Protein AF-A0A967Q106-F1 (afdb_monomer_lite)

Sequence (161 aa):
MGWALKNIKDQLQKTADISVEDLKLQLLEIAKEIQEDDGQRCEDIGKHGLAVVPSGATILTHCNTGALATGGIGTAFGVIFNAHRNGNNVAVFATETRPVLQGARLTVWELMTAHIPVHLICDSAAASLVQQKKVDMVILGADRIAADGSVANKIGTYNLA

Structure (mmCIF, N/CA/C/O backbone):
data_AF-A0A967Q106-F1
#
_entry.id   AF-A0A967Q106-F1
#
loop_
_atom_site.group_PDB
_atom_site.id
_atom_site.type_symbol
_atom_site.label_atom_id
_atom_site.label_alt_id
_atom_site.label_comp_id
_atom_site.label_asym_id
_atom_site.label_entity_id
_atom_site.label_seq_id
_atom_site.pdbx_PDB_ins_code
_atom_site.Cartn_x
_atom_site.Cartn_y
_atom_site.Cartn_z
_atom_site.occupancy
_atom_site.B_iso_or_equiv
_atom_site.auth_seq_id
_atom_site.auth_comp_id
_atom_site.auth_asym_id
_atom_site.auth_atom_id
_atom_site.pdbx_PDB_model_num
ATOM 1 N N . MET A 1 1 ? 7.542 -7.620 -10.099 1.00 83.56 1 MET A N 1
ATOM 2 C CA . MET A 1 1 ? 8.820 -7.844 -10.826 1.00 83.56 1 MET A CA 1
ATOM 3 C C . MET A 1 1 ? 8.696 -8.828 -11.993 1.00 83.56 1 MET A C 1
ATOM 5 O O . MET A 1 1 ? 8.861 -8.393 -13.122 1.00 83.56 1 MET A O 1
ATOM 9 N N . GLY A 1 2 ? 8.391 -10.118 -11.774 1.00 90.00 2 GLY A N 1
ATOM 10 C CA . GLY A 1 2 ? 8.384 -11.120 -12.862 1.00 90.00 2 GLY A CA 1
ATOM 11 C C . GLY A 1 2 ? 7.445 -10.795 -14.033 1.00 90.00 2 GLY A C 1
ATOM 12 O O . GLY A 1 2 ? 7.833 -10.943 -15.187 1.00 90.00 2 GLY A O 1
ATOM 13 N N . TRP A 1 3 ? 6.250 -10.273 -13.739 1.00 92.00 3 TRP A N 1
ATOM 14 C CA . TRP A 1 3 ? 5.314 -9.794 -14.761 1.00 92.00 3 TRP A CA 1
ATOM 15 C C . TRP A 1 3 ? 5.897 -8.655 -15.612 1.00 92.00 3 TRP A C 1
ATOM 17 O O . TRP A 1 3 ? 5.876 -8.751 -16.833 1.00 92.00 3 TRP A O 1
ATOM 27 N N . ALA A 1 4 ? 6.473 -7.624 -14.982 1.00 93.31 4 ALA A N 1
ATOM 28 C CA . ALA A 1 4 ? 7.004 -6.454 -15.685 1.00 93.31 4 ALA A CA 1
ATOM 29 C C . ALA A 1 4 ? 8.151 -6.832 -16.634 1.00 93.31 4 ALA A C 1
ATOM 31 O O . ALA A 1 4 ? 8.155 -6.429 -17.792 1.00 93.31 4 ALA A O 1
ATOM 32 N N . LEU A 1 5 ? 9.076 -7.686 -16.177 1.00 94.50 5 LEU A N 1
ATOM 33 C CA . LEU A 1 5 ? 10.175 -8.180 -17.015 1.00 94.50 5 LEU A CA 1
ATOM 34 C C . LEU A 1 5 ? 9.670 -8.995 -18.210 1.00 94.50 5 LEU A C 1
ATOM 36 O O . LEU A 1 5 ? 10.197 -8.858 -19.312 1.00 94.50 5 LEU A O 1
ATOM 40 N N . LYS A 1 6 ? 8.642 -9.828 -18.004 1.00 94.44 6 LYS A N 1
ATOM 41 C CA . LYS A 1 6 ? 8.003 -10.571 -19.094 1.00 94.44 6 LYS A CA 1
ATOM 42 C C . LYS A 1 6 ? 7.323 -9.622 -20.084 1.00 94.44 6 LYS A C 1
ATOM 44 O O . LYS A 1 6 ? 7.525 -9.785 -21.276 1.00 94.44 6 LYS A O 1
ATOM 49 N N . ASN A 1 7 ? 6.581 -8.626 -19.599 1.00 92.62 7 ASN A N 1
ATOM 50 C CA . ASN A 1 7 ? 5.900 -7.637 -20.436 1.00 92.62 7 ASN A CA 1
ATOM 51 C C . ASN A 1 7 ? 6.898 -6.880 -21.327 1.00 92.62 7 ASN A C 1
ATOM 53 O O . ASN A 1 7 ? 6.768 -6.903 -22.546 1.00 92.62 7 ASN A O 1
ATOM 57 N N . ILE A 1 8 ? 7.957 -6.320 -20.732 1.00 93.50 8 ILE A N 1
ATOM 58 C CA . ILE A 1 8 ? 9.029 -5.641 -21.473 1.00 93.50 8 ILE A CA 1
ATOM 59 C C . ILE A 1 8 ? 9.615 -6.565 -22.544 1.00 93.50 8 ILE A C 1
ATOM 61 O O . ILE A 1 8 ? 9.727 -6.179 -23.704 1.00 93.50 8 ILE A O 1
ATOM 65 N N . LYS A 1 9 ? 9.960 -7.806 -22.180 1.00 92.31 9 LYS A N 1
ATOM 66 C CA . LYS A 1 9 ? 10.526 -8.773 -23.126 1.00 92.31 9 LYS A CA 1
ATOM 67 C C . LYS A 1 9 ? 9.565 -9.081 -24.278 1.00 92.31 9 LYS A C 1
ATOM 69 O O . LYS A 1 9 ? 9.991 -9.069 -25.428 1.00 92.31 9 LYS A O 1
ATOM 74 N N . ASP A 1 10 ? 8.295 -9.334 -23.977 1.00 92.38 10 ASP A N 1
ATOM 75 C CA . ASP A 1 10 ? 7.269 -9.659 -24.971 1.00 92.38 10 ASP A CA 1
ATOM 76 C C . ASP A 1 10 ? 7.005 -8.480 -25.924 1.00 92.38 10 ASP A C 1
ATOM 78 O O . ASP A 1 10 ? 6.695 -8.697 -27.095 1.00 92.38 10 ASP A O 1
ATOM 82 N N . GLN A 1 11 ? 7.116 -7.236 -25.446 1.00 90.06 11 GLN A N 1
ATOM 83 C CA . GLN A 1 11 ? 6.989 -6.040 -26.281 1.00 90.06 11 GLN A CA 1
ATOM 84 C C . GLN A 1 11 ? 8.210 -5.841 -27.181 1.00 90.06 11 GLN A C 1
ATOM 86 O O . GLN A 1 11 ? 8.049 -5.677 -28.387 1.00 90.06 11 GLN A O 1
ATOM 91 N N . LEU A 1 12 ? 9.422 -5.951 -26.632 1.00 88.88 12 LEU A N 1
ATOM 92 C CA . LEU A 1 12 ? 10.658 -5.789 -27.405 1.00 88.88 12 LEU A CA 1
ATOM 93 C C . LEU A 1 12 ? 10.859 -6.892 -28.455 1.00 88.88 12 LEU A C 1
ATOM 95 O O . LEU A 1 12 ? 11.450 -6.646 -29.499 1.00 88.88 12 LEU A O 1
ATOM 99 N N . GLN A 1 13 ? 10.350 -8.105 -28.217 1.00 86.62 13 GLN A N 1
ATOM 100 C CA . GLN A 1 13 ? 10.396 -9.198 -29.198 1.00 86.62 13 GLN A CA 1
ATOM 101 C C . GLN A 1 13 ? 9.517 -8.960 -30.434 1.00 86.62 13 GLN A C 1
ATOM 103 O O . GLN A 1 13 ? 9.677 -9.661 -31.431 1.00 86.62 13 GLN A O 1
ATOM 108 N N . LYS A 1 14 ? 8.584 -8.001 -30.380 1.00 84.19 14 LYS A N 1
ATOM 109 C CA . LYS A 1 14 ? 7.742 -7.626 -31.526 1.00 84.19 14 LYS A CA 1
ATOM 110 C C . LYS A 1 14 ? 8.426 -6.620 -32.448 1.00 84.19 14 LYS A C 1
ATOM 112 O O . LYS A 1 14 ? 7.932 -6.397 -33.551 1.00 84.19 14 LYS A O 1
ATOM 117 N N . THR A 1 15 ? 9.534 -6.023 -32.019 1.00 76.12 15 THR A N 1
ATOM 118 C CA . THR A 1 15 ? 10.278 -5.054 -32.817 1.00 76.12 15 THR A CA 1
ATOM 119 C C . THR A 1 15 ? 11.313 -5.769 -33.689 1.00 76.12 15 THR A C 1
ATOM 121 O O . THR A 1 15 ? 12.103 -6.569 -33.193 1.00 76.12 15 THR A O 1
ATOM 124 N N . ALA A 1 16 ? 11.308 -5.505 -34.998 1.00 72.94 16 ALA A N 1
ATOM 125 C CA . ALA A 1 16 ? 12.274 -6.057 -35.955 1.00 72.94 16 ALA A CA 1
ATOM 126 C C . ALA A 1 16 ? 13.351 -5.019 -36.318 1.00 72.94 16 ALA A C 1
ATOM 128 O O . ALA A 1 16 ? 13.027 -3.838 -36.393 1.00 72.94 16 ALA A O 1
ATOM 129 N N . ASP A 1 17 ? 14.593 -5.476 -36.540 1.00 79.69 17 ASP A N 1
ATOM 130 C CA . ASP A 1 17 ? 15.762 -4.735 -37.068 1.00 79.69 17 ASP A CA 1
ATOM 131 C C . ASP A 1 17 ? 15.815 -3.231 -36.729 1.00 79.69 17 ASP A C 1
ATOM 133 O O . ASP A 1 17 ? 15.791 -2.361 -37.600 1.00 79.69 17 ASP A O 1
ATOM 137 N N . ILE A 1 18 ? 15.917 -2.922 -35.434 1.00 86.81 18 ILE A N 1
ATOM 138 C CA . ILE A 1 18 ? 16.190 -1.564 -34.944 1.00 86.81 18 ILE A CA 1
ATOM 139 C C . ILE A 1 18 ? 17.619 -1.443 -34.414 1.00 86.81 18 ILE A C 1
ATOM 141 O O . ILE A 1 18 ? 18.231 -2.428 -33.994 1.00 86.81 18 ILE A O 1
ATOM 145 N N . SER A 1 19 ? 18.148 -0.217 -34.411 1.00 92.88 19 SER A N 1
ATOM 146 C CA . SER A 1 19 ? 19.457 0.070 -33.823 1.00 92.88 19 SER A CA 1
ATOM 147 C C . SER A 1 19 ? 19.466 -0.183 -32.308 1.00 92.88 19 SER A C 1
ATOM 149 O O . SER A 1 19 ? 18.426 -0.204 -31.642 1.00 92.88 19 SER A O 1
ATOM 151 N N . VAL A 1 20 ? 20.659 -0.353 -31.731 1.00 92.19 20 VAL A N 1
ATOM 152 C CA . VAL A 1 20 ? 20.816 -0.504 -30.274 1.00 92.19 20 VAL A CA 1
ATOM 153 C C . VAL A 1 20 ? 20.344 0.757 -29.540 1.00 92.19 20 VAL A C 1
ATOM 155 O O . VAL A 1 20 ? 19.807 0.671 -28.435 1.00 92.19 20 VAL A O 1
ATOM 158 N N . GLU A 1 21 ? 20.532 1.928 -30.143 1.00 94.56 21 GLU A N 1
ATOM 159 C CA . GLU A 1 21 ? 20.082 3.221 -29.636 1.00 94.56 21 GLU A CA 1
ATOM 160 C C . GLU A 1 21 ? 18.553 3.288 -29.557 1.00 94.56 21 GLU A C 1
ATOM 162 O O . GLU A 1 21 ? 18.013 3.608 -28.495 1.00 94.56 21 GLU A O 1
ATOM 167 N N . ASP A 1 22 ? 17.856 2.900 -30.626 1.00 92.31 22 ASP A N 1
ATOM 168 C CA . ASP A 1 22 ? 16.390 2.876 -30.655 1.00 92.31 22 ASP A CA 1
ATOM 169 C C . ASP A 1 22 ? 15.826 1.856 -29.662 1.00 92.31 22 ASP A C 1
ATOM 171 O O . ASP A 1 22 ? 14.833 2.124 -28.984 1.00 92.31 22 ASP A O 1
ATOM 175 N N . LEU A 1 23 ? 16.496 0.709 -29.500 1.00 92.19 23 LEU A N 1
ATOM 176 C CA . LEU A 1 23 ? 16.098 -0.310 -28.530 1.00 92.19 23 LEU A CA 1
ATOM 177 C C . LEU A 1 23 ? 16.149 0.222 -27.090 1.00 92.19 23 LEU A C 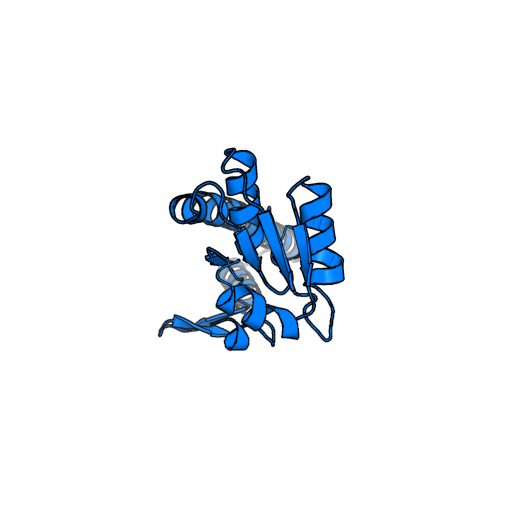1
ATOM 179 O O . LEU A 1 23 ? 15.254 -0.058 -26.291 1.00 92.19 23 LEU A O 1
ATOM 183 N N . LYS A 1 24 ? 17.177 1.009 -26.747 1.00 93.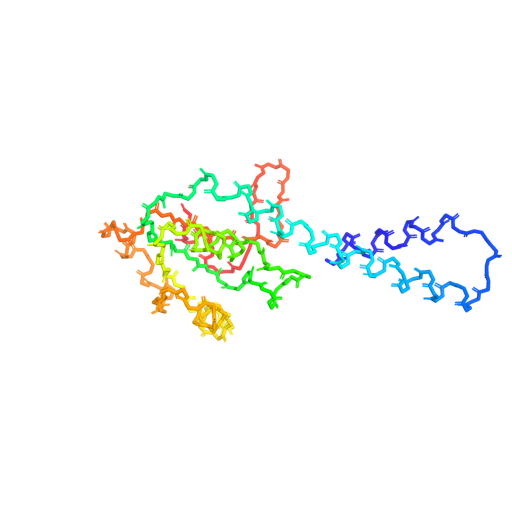94 24 LYS A N 1
ATOM 184 C CA . LYS A 1 24 ? 17.293 1.645 -25.423 1.00 93.94 24 LYS A CA 1
ATOM 185 C C . LYS A 1 24 ? 16.176 2.658 -25.184 1.00 93.94 24 LYS A C 1
ATOM 187 O O . LYS A 1 24 ? 15.645 2.711 -24.076 1.00 93.94 24 LYS A O 1
ATOM 192 N N . LEU A 1 25 ? 15.825 3.445 -26.203 1.00 94.25 25 LEU A N 1
ATOM 193 C CA . LEU A 1 25 ? 14.737 4.419 -26.114 1.00 94.25 25 LEU A CA 1
ATOM 194 C C . LEU A 1 25 ? 13.384 3.727 -25.926 1.00 94.25 25 LEU A C 1
ATOM 196 O O . LEU A 1 25 ? 12.636 4.105 -25.029 1.00 94.25 25 LEU A O 1
ATOM 200 N N . GLN A 1 26 ? 13.107 2.671 -26.694 1.00 93.25 26 GLN A N 1
ATOM 201 C CA . GLN A 1 26 ? 11.880 1.884 -26.539 1.00 93.25 26 GLN A CA 1
ATOM 202 C C . GLN A 1 26 ? 11.789 1.223 -25.164 1.00 93.25 26 GLN A C 1
ATOM 204 O O . GLN A 1 26 ? 10.745 1.281 -24.524 1.00 93.25 26 GLN A O 1
ATOM 209 N N . LEU A 1 27 ? 12.884 0.637 -24.669 1.00 94.75 27 LEU A N 1
ATOM 210 C CA . LEU A 1 27 ? 12.918 0.051 -23.329 1.00 94.75 27 LEU A CA 1
ATOM 211 C C . LEU A 1 27 ? 12.575 1.083 -22.245 1.00 94.75 27 LEU A C 1
ATOM 213 O O . LEU A 1 27 ? 11.827 0.771 -21.318 1.00 94.75 27 LEU A O 1
ATOM 217 N N . LEU A 1 28 ? 13.127 2.295 -22.351 1.00 96.00 28 LEU A N 1
ATOM 218 C CA . LEU A 1 28 ? 12.830 3.377 -21.416 1.00 96.00 28 LEU A CA 1
ATOM 219 C C . LEU A 1 28 ? 11.356 3.786 -21.485 1.00 96.00 28 LEU A C 1
ATOM 221 O O . LEU A 1 28 ? 10.754 4.021 -20.440 1.00 96.00 28 LEU A O 1
ATOM 225 N N . GLU A 1 29 ? 10.781 3.857 -22.683 1.00 96.12 29 GLU A N 1
ATOM 226 C CA . GLU A 1 29 ? 9.379 4.233 -22.846 1.00 96.12 29 GLU A CA 1
ATOM 227 C C . GLU A 1 29 ? 8.441 3.190 -22.237 1.00 96.12 29 GLU A C 1
ATOM 229 O O . GLU A 1 29 ? 7.624 3.532 -21.389 1.00 96.12 29 GLU A O 1
ATOM 234 N N . ILE A 1 30 ? 8.662 1.902 -22.519 1.00 95.69 30 ILE A N 1
ATOM 235 C CA . ILE A 1 30 ? 7.880 0.811 -21.918 1.00 95.69 30 ILE A CA 1
ATOM 236 C C . ILE A 1 30 ? 7.993 0.835 -20.384 1.00 95.69 30 ILE A C 1
ATOM 238 O O . ILE A 1 30 ? 7.022 0.582 -19.671 1.00 95.69 30 ILE A O 1
ATOM 242 N N . ALA A 1 31 ? 9.177 1.139 -19.841 1.00 96.12 31 ALA A N 1
ATOM 243 C CA . ALA A 1 31 ? 9.361 1.240 -18.395 1.00 96.12 31 ALA A CA 1
ATOM 244 C C . ALA A 1 31 ? 8.545 2.392 -17.780 1.00 96.12 31 ALA A C 1
ATOM 246 O O . ALA A 1 31 ? 7.963 2.210 -16.709 1.00 96.12 31 ALA A O 1
ATOM 247 N N . LYS A 1 32 ? 8.474 3.548 -18.454 1.00 96.88 32 LYS A N 1
ATOM 248 C CA . LYS A 1 32 ? 7.639 4.681 -18.029 1.00 96.88 32 LYS A CA 1
ATOM 249 C C . LYS A 1 32 ? 6.153 4.365 -18.143 1.00 96.88 32 LYS A C 1
ATOM 251 O O . LYS A 1 32 ? 5.416 4.663 -17.213 1.00 96.88 32 LYS A O 1
ATOM 256 N N . GLU A 1 33 ? 5.729 3.723 -19.230 1.00 96.94 33 GLU A N 1
ATOM 257 C CA . GLU A 1 33 ? 4.342 3.283 -19.413 1.00 96.94 33 GLU A CA 1
ATOM 258 C C . GLU A 1 33 ? 3.901 2.351 -18.280 1.00 96.94 33 GLU A C 1
ATOM 260 O O . GLU A 1 33 ? 2.820 2.523 -17.728 1.00 96.94 33 GLU A O 1
ATOM 265 N N . ILE A 1 34 ? 4.755 1.401 -17.878 1.00 96.81 34 ILE A N 1
ATOM 266 C CA . ILE A 1 34 ? 4.476 0.512 -16.740 1.00 96.81 34 ILE A CA 1
ATOM 267 C C . ILE A 1 34 ? 4.334 1.303 -15.433 1.00 96.81 34 ILE A C 1
ATOM 269 O O . ILE A 1 34 ? 3.483 0.966 -14.613 1.00 96.81 34 ILE A O 1
ATOM 273 N N . GLN A 1 35 ? 5.168 2.323 -15.217 1.00 97.00 35 GLN A N 1
ATOM 274 C CA . GLN A 1 35 ? 5.086 3.162 -14.021 1.00 97.00 35 GLN A CA 1
ATOM 275 C C . GL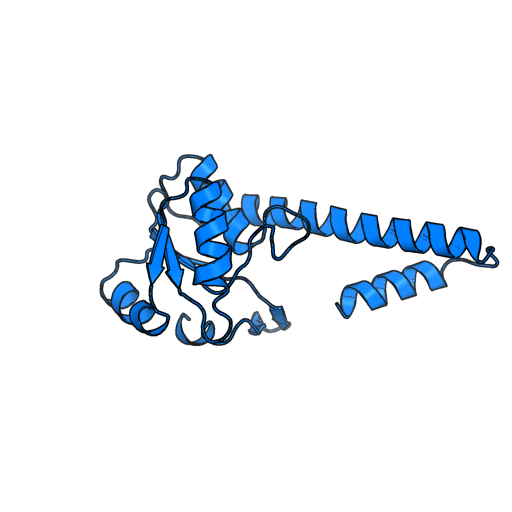N A 1 35 ? 3.793 3.991 -13.995 1.00 97.00 35 GLN A C 1
ATOM 277 O O . GLN A 1 35 ? 3.134 4.045 -12.960 1.00 97.00 35 GLN A O 1
ATOM 282 N N . GLU A 1 36 ? 3.427 4.609 -15.118 1.00 97.62 36 GLU A N 1
ATOM 283 C CA . GLU A 1 36 ? 2.206 5.412 -15.243 1.00 97.62 36 GLU A CA 1
ATOM 284 C C . GLU A 1 36 ? 0.948 4.545 -15.080 1.00 97.62 36 GLU A C 1
ATOM 286 O O . GLU A 1 36 ? 0.036 4.895 -14.334 1.00 97.62 36 GLU A O 1
ATOM 291 N N . ASP A 1 37 ? 0.931 3.364 -15.705 1.00 97.44 37 ASP A N 1
ATOM 292 C CA . ASP A 1 37 ? -0.141 2.374 -15.557 1.00 97.44 37 ASP A CA 1
ATOM 293 C C . ASP A 1 37 ? -0.295 1.918 -14.094 1.00 97.44 37 ASP A C 1
ATOM 295 O O . ASP A 1 37 ? -1.416 1.814 -13.599 1.00 97.44 37 ASP A O 1
ATOM 299 N N . ASP A 1 38 ? 0.803 1.704 -13.358 1.00 98.19 38 ASP A N 1
ATOM 300 C CA . ASP A 1 38 ? 0.737 1.402 -11.919 1.00 98.19 38 ASP A CA 1
ATOM 301 C C . ASP A 1 38 ? 0.164 2.574 -11.106 1.00 98.19 38 ASP A C 1
ATOM 303 O O . ASP A 1 38 ? -0.667 2.367 -10.217 1.00 98.19 38 ASP A O 1
ATOM 307 N N . GLY A 1 39 ? 0.549 3.807 -11.446 1.00 98.25 39 GLY A N 1
ATOM 308 C CA . GLY A 1 39 ? 0.007 5.020 -10.837 1.00 98.25 39 GLY A CA 1
ATOM 309 C C . GLY A 1 39 ? -1.507 5.137 -11.020 1.00 98.25 39 GLY A C 1
ATOM 310 O O . GLY A 1 39 ? -2.239 5.292 -10.038 1.00 98.25 39 GLY A O 1
ATOM 311 N N . GLN A 1 40 ? -1.990 4.964 -12.251 1.00 98.44 40 GLN A N 1
ATOM 312 C CA . GLN A 1 40 ? -3.419 5.001 -12.562 1.00 98.44 40 GLN A CA 1
ATOM 313 C C . GLN A 1 40 ? -4.189 3.871 -11.866 1.00 98.44 40 GLN A C 1
ATOM 315 O O . GLN A 1 40 ? -5.274 4.092 -11.327 1.00 98.44 40 GLN A O 1
ATOM 320 N N . ARG A 1 41 ? -3.618 2.663 -11.796 1.00 98.31 41 ARG A N 1
ATOM 321 C CA . ARG A 1 41 ? -4.234 1.545 -11.063 1.00 98.31 41 ARG A CA 1
ATOM 322 C C . ARG A 1 41 ? -4.334 1.814 -9.567 1.00 98.31 41 ARG A C 1
ATOM 324 O O . ARG A 1 41 ? -5.320 1.412 -8.955 1.00 98.31 41 ARG A O 1
ATOM 331 N N . CYS A 1 42 ? -3.349 2.482 -8.968 1.00 98.44 42 CYS 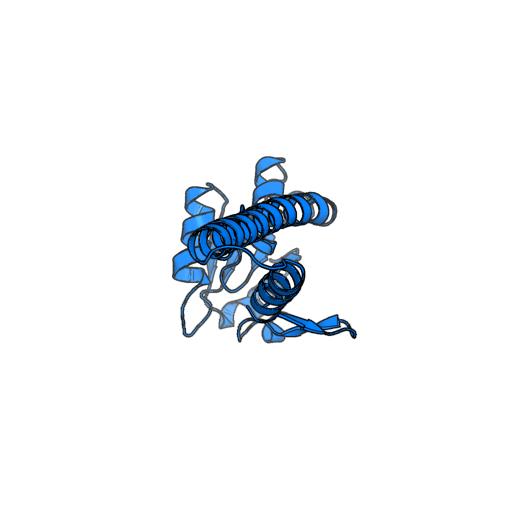A N 1
ATOM 332 C CA . CYS A 1 42 ? -3.419 2.895 -7.566 1.00 98.44 42 CYS A CA 1
ATOM 333 C C . CYS A 1 42 ? -4.578 3.874 -7.321 1.00 98.44 42 CYS A C 1
ATOM 335 O O . CYS A 1 42 ? -5.335 3.698 -6.364 1.00 98.44 42 CYS A O 1
ATOM 337 N N . GLU A 1 43 ? -4.765 4.855 -8.210 1.00 98.06 43 GLU A N 1
ATOM 338 C CA . GLU A 1 43 ? -5.911 5.775 -8.164 1.00 98.06 43 GLU A CA 1
ATOM 339 C C . GLU A 1 43 ? -7.247 5.025 -8.270 1.00 98.06 43 GLU A C 1
ATOM 341 O O . GLU A 1 43 ? -8.158 5.238 -7.461 1.00 98.06 43 GLU A O 1
ATOM 346 N N . ASP A 1 44 ? -7.347 4.082 -9.209 1.00 98.38 44 ASP A N 1
ATOM 347 C CA . ASP A 1 44 ? -8.551 3.274 -9.405 1.00 98.38 44 ASP A CA 1
ATOM 348 C C . ASP A 1 44 ? -8.851 2.393 -8.183 1.00 98.38 44 ASP A C 1
ATOM 350 O O . ASP A 1 44 ? -9.993 2.353 -7.717 1.00 98.38 44 ASP A O 1
ATOM 354 N N . ILE A 1 45 ? -7.838 1.738 -7.603 1.00 98.50 45 ILE A N 1
ATOM 355 C CA . ILE A 1 45 ? -7.974 0.964 -6.358 1.00 98.50 45 ILE A CA 1
ATOM 356 C C . ILE A 1 45 ? -8.487 1.860 -5.231 1.00 98.50 45 ILE A C 1
ATOM 358 O O . ILE A 1 45 ? -9.454 1.499 -4.557 1.00 98.50 45 ILE A O 1
ATOM 362 N N . GLY A 1 46 ? -7.886 3.039 -5.045 1.00 97.69 46 GLY A N 1
ATOM 363 C CA . GLY A 1 46 ? -8.306 3.998 -4.029 1.00 97.69 46 GLY A CA 1
ATOM 364 C C . GLY A 1 46 ? -9.762 4.435 -4.208 1.00 97.69 46 GLY A C 1
ATOM 365 O O . GLY A 1 46 ? -10.521 4.502 -3.240 1.00 97.69 46 GLY A O 1
ATOM 366 N N . LYS A 1 47 ? -10.173 4.714 -5.449 1.00 96.69 47 LYS A N 1
ATOM 367 C CA . LYS A 1 47 ? -11.539 5.125 -5.795 1.00 96.69 47 LYS A CA 1
ATOM 368 C C . LYS A 1 47 ? -12.556 4.003 -5.592 1.00 96.69 47 LYS A C 1
ATOM 370 O O . LYS A 1 47 ? -13.624 4.247 -5.037 1.00 96.69 47 LYS A O 1
ATOM 375 N N . HIS A 1 48 ? -12.250 2.786 -6.033 1.00 97.62 48 HIS A N 1
ATOM 376 C CA . HIS A 1 48 ? -13.155 1.645 -5.892 1.00 97.62 48 HIS A CA 1
ATOM 377 C C . HIS A 1 48 ? -13.267 1.176 -4.440 1.00 97.62 48 HIS A C 1
ATOM 379 O O . HIS A 1 48 ? -14.368 0.886 -3.974 1.00 97.62 48 HIS A O 1
ATOM 385 N N . GLY A 1 49 ? -12.153 1.159 -3.706 1.00 97.00 49 GLY A N 1
ATOM 386 C CA . GLY A 1 49 ? -12.133 0.778 -2.297 1.00 97.00 49 GLY A CA 1
ATOM 387 C C . GLY A 1 49 ? -12.909 1.741 -1.399 1.00 97.00 49 GLY A C 1
ATOM 388 O O . GLY A 1 49 ? -13.455 1.311 -0.389 1.00 97.00 49 GLY A O 1
ATOM 389 N N . LEU A 1 50 ? -13.046 3.015 -1.781 1.00 95.00 50 LEU A N 1
ATOM 390 C CA . LEU A 1 50 ? -13.830 3.995 -1.023 1.00 95.00 50 LEU A CA 1
ATOM 391 C C . LEU A 1 50 ? -15.266 3.525 -0.748 1.00 95.00 50 LEU A C 1
ATOM 393 O O . LEU A 1 50 ? -15.791 3.768 0.335 1.00 95.00 50 LEU A O 1
ATOM 397 N N . ALA A 1 51 ? -15.889 2.834 -1.708 1.00 94.88 51 ALA A N 1
ATOM 398 C CA . ALA A 1 51 ? -17.279 2.390 -1.607 1.00 94.88 51 ALA A CA 1
ATOM 399 C C . ALA A 1 51 ? -17.525 1.386 -0.469 1.00 94.88 51 ALA A C 1
ATOM 401 O O . ALA A 1 51 ? -18.667 1.218 -0.045 1.00 94.88 51 ALA A O 1
ATOM 402 N N . VAL A 1 52 ? -16.474 0.719 0.019 1.00 95.94 52 VAL A N 1
ATOM 403 C CA . VAL A 1 52 ? -16.564 -0.275 1.098 1.00 95.94 52 VAL A CA 1
ATOM 404 C C . VAL A 1 52 ? -16.040 0.238 2.441 1.00 95.94 52 VAL A C 1
ATOM 406 O O . VAL A 1 52 ? -16.096 -0.501 3.420 1.00 95.94 52 VAL A O 1
ATOM 409 N N . VAL A 1 53 ? -15.553 1.483 2.517 1.00 97.69 53 VAL A N 1
ATOM 410 C CA . VAL A 1 53 ? -15.084 2.089 3.773 1.00 97.69 53 VAL A CA 1
ATOM 411 C C . VAL A 1 53 ? -16.266 2.728 4.513 1.00 97.69 53 VAL A C 1
ATOM 413 O O . VAL A 1 53 ? -16.857 3.678 3.991 1.00 97.69 53 VAL A O 1
ATOM 416 N N . PRO A 1 54 ? -16.609 2.277 5.735 1.00 96.12 54 PRO A N 1
ATOM 417 C CA . PRO A 1 54 ? -17.657 2.919 6.522 1.00 96.12 54 PRO A CA 1
ATOM 418 C C . PRO A 1 54 ? -17.292 4.365 6.890 1.00 96.12 54 PRO A C 1
ATOM 420 O O . PRO A 1 54 ? -16.130 4.695 7.136 1.00 96.12 54 PRO A O 1
ATOM 423 N N . SER A 1 55 ? -18.295 5.241 6.970 1.00 95.31 55 SER A N 1
ATOM 424 C CA . SER A 1 55 ? -18.090 6.596 7.493 1.00 95.31 55 SER A CA 1
ATOM 425 C C . SER A 1 55 ? -17.700 6.534 8.973 1.00 95.31 55 SER A C 1
ATOM 427 O O . SER A 1 55 ? -18.314 5.800 9.746 1.00 95.31 55 SER A O 1
ATOM 429 N N . GLY A 1 56 ? -16.673 7.285 9.362 1.00 97.06 56 GLY A N 1
ATOM 430 C CA . GLY A 1 56 ? -16.108 7.299 10.711 1.00 97.06 56 GLY A CA 1
ATOM 431 C C . GLY A 1 56 ? -15.298 6.052 11.078 1.00 97.06 56 GLY A C 1
ATOM 432 O O . GLY A 1 56 ? -15.009 5.864 12.256 1.00 97.06 56 GLY A O 1
ATOM 433 N N . ALA A 1 57 ? -14.953 5.194 10.110 1.00 98.06 57 ALA A N 1
ATOM 434 C CA . ALA A 1 57 ? -14.278 3.929 10.387 1.00 98.06 57 ALA A CA 1
ATOM 435 C C . ALA A 1 57 ? -12.889 4.111 11.014 1.00 98.06 57 ALA A C 1
ATOM 437 O O . ALA A 1 57 ? -12.064 4.908 10.555 1.00 98.06 57 ALA A O 1
ATOM 438 N N . THR A 1 58 ? -12.601 3.266 11.999 1.00 98.62 58 THR A N 1
ATOM 439 C CA . THR A 1 58 ? -11.250 2.990 12.476 1.00 98.62 58 THR A CA 1
ATOM 440 C C . THR A 1 58 ? -10.681 1.795 11.717 1.00 98.62 58 THR A C 1
ATOM 442 O O . THR A 1 58 ? -11.148 0.661 11.854 1.00 98.62 58 THR A O 1
ATOM 445 N N . ILE A 1 59 ? -9.666 2.053 10.897 1.00 98.69 59 ILE A N 1
ATOM 446 C CA . ILE A 1 59 ? -9.084 1.099 9.953 1.00 98.69 59 ILE A CA 1
ATOM 447 C C . ILE A 1 59 ? -7.781 0.534 10.522 1.00 98.69 59 ILE A C 1
ATOM 449 O O . ILE A 1 59 ? -6.909 1.289 10.938 1.00 98.69 59 ILE A O 1
ATOM 453 N N . LEU A 1 60 ? -7.603 -0.785 10.498 1.00 98.81 60 LEU A N 1
ATOM 454 C CA . LEU A 1 60 ? -6.331 -1.439 10.806 1.00 98.81 60 LEU A CA 1
ATOM 455 C C . LEU A 1 60 ? -5.592 -1.799 9.512 1.00 98.81 60 LEU A C 1
ATOM 457 O O . LEU A 1 60 ? -6.161 -2.431 8.620 1.00 98.81 60 LEU A O 1
ATOM 461 N N . THR A 1 61 ? -4.312 -1.439 9.426 1.00 98.75 61 THR A N 1
ATOM 462 C CA . THR A 1 61 ? -3.441 -1.812 8.303 1.00 98.75 61 THR A CA 1
ATOM 463 C C . THR A 1 61 ? -2.073 -2.321 8.767 1.00 98.75 61 THR A C 1
ATOM 465 O O . THR A 1 61 ? -1.686 -2.162 9.929 1.00 98.75 61 THR A O 1
ATOM 468 N N . HIS A 1 62 ? -1.346 -2.962 7.850 1.00 98.69 62 HIS A N 1
ATOM 469 C CA . HIS A 1 62 ? -0.089 -3.663 8.110 1.00 98.69 62 HIS A CA 1
ATOM 470 C C . HIS A 1 62 ? 0.881 -3.530 6.930 1.00 98.69 62 HIS A C 1
ATOM 472 O O . HIS 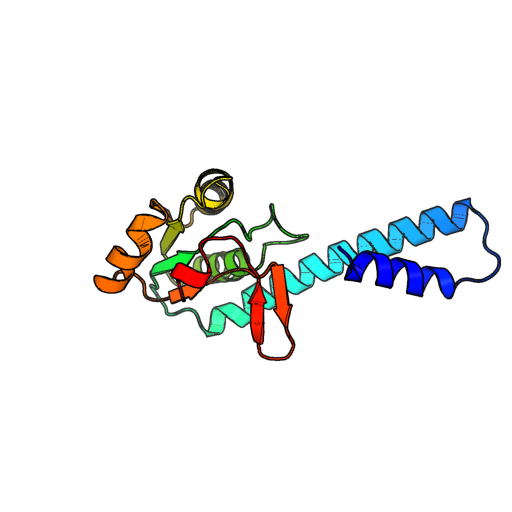A 1 62 ? 0.461 -3.463 5.773 1.00 98.69 62 HIS A O 1
ATOM 478 N N . CYS A 1 63 ? 2.187 -3.565 7.219 1.00 98.50 63 CYS A N 1
ATOM 479 C CA . CYS A 1 63 ? 3.263 -3.223 6.284 1.00 98.50 63 CYS A CA 1
ATOM 480 C C . CYS A 1 63 ? 3.155 -1.770 5.796 1.00 98.50 63 CYS A C 1
ATOM 482 O O . CYS A 1 63 ? 2.557 -0.950 6.478 1.00 98.50 63 CYS A O 1
ATOM 484 N N . ASN A 1 64 ? 3.764 -1.458 4.647 1.00 98.75 64 ASN A N 1
ATOM 485 C CA . ASN A 1 64 ? 3.565 -0.206 3.933 1.00 98.75 64 ASN A CA 1
ATOM 486 C C . ASN A 1 64 ? 3.024 -0.452 2.529 1.00 98.75 64 ASN A C 1
ATOM 488 O O . ASN A 1 64 ? 3.549 -1.293 1.804 1.00 98.75 64 ASN A O 1
ATOM 492 N N . THR A 1 65 ? 1.993 0.304 2.164 1.00 98.50 65 THR A N 1
ATOM 493 C CA . THR A 1 65 ? 1.268 0.178 0.890 1.00 98.50 65 THR A CA 1
ATOM 494 C C . THR A 1 65 ? 0.984 1.538 0.246 1.00 98.50 65 THR A C 1
ATOM 496 O O . THR A 1 65 ? 0.114 1.627 -0.617 1.00 98.50 65 THR A O 1
ATOM 499 N N . GLY A 1 66 ? 1.682 2.586 0.699 1.00 98.25 66 GLY A N 1
ATOM 500 C CA . GLY A 1 66 ? 1.567 3.960 0.212 1.00 98.25 66 GLY A CA 1
ATOM 501 C C . GLY A 1 66 ? 2.356 4.242 -1.059 1.00 98.25 66 GLY A C 1
ATOM 502 O O . GLY A 1 66 ? 2.749 3.333 -1.801 1.00 98.25 66 GLY A O 1
ATOM 503 N N . ALA A 1 67 ? 2.619 5.523 -1.286 1.00 97.69 67 ALA A N 1
ATOM 504 C CA . ALA A 1 67 ? 3.388 6.000 -2.426 1.00 97.69 67 ALA A CA 1
ATOM 505 C C . ALA A 1 67 ? 4.835 5.507 -2.393 1.00 97.69 67 ALA A C 1
ATOM 507 O O . ALA A 1 67 ? 5.446 5.271 -3.428 1.00 97.69 67 ALA A O 1
ATOM 508 N N . LEU A 1 68 ? 5.372 5.234 -1.202 1.00 97.06 68 LEU A N 1
ATOM 509 C CA . LEU A 1 68 ? 6.703 4.639 -1.062 1.00 97.06 68 LEU A CA 1
ATOM 510 C C . LEU A 1 68 ? 6.768 3.157 -1.484 1.00 97.06 68 LEU A C 1
ATOM 512 O O . LEU A 1 68 ? 7.852 2.572 -1.479 1.00 97.06 68 LEU A O 1
ATOM 516 N N . ALA A 1 69 ? 5.632 2.532 -1.809 1.00 97.19 69 ALA A N 1
ATOM 517 C CA . ALA A 1 69 ? 5.542 1.134 -2.231 1.00 97.19 69 ALA A CA 1
ATOM 518 C C . ALA A 1 69 ? 5.055 0.949 -3.682 1.00 97.19 69 ALA A C 1
ATOM 520 O O . ALA A 1 69 ? 5.006 -0.190 -4.146 1.00 97.19 69 ALA A O 1
ATOM 521 N N . THR A 1 70 ? 4.681 2.023 -4.387 1.00 97.88 70 THR A N 1
ATOM 522 C CA . THR A 1 70 ? 4.012 1.959 -5.702 1.00 97.88 70 THR A CA 1
ATOM 523 C C . THR A 1 70 ? 4.456 3.101 -6.625 1.00 97.88 70 THR A C 1
ATOM 525 O O . THR A 1 70 ? 5.217 3.974 -6.216 1.00 97.88 70 THR A O 1
ATOM 528 N N . GLY A 1 71 ? 4.001 3.095 -7.879 1.00 95.56 71 GLY A N 1
ATOM 529 C CA . GLY A 1 71 ? 4.171 4.185 -8.843 1.00 95.56 71 GLY A CA 1
ATOM 530 C C . GLY A 1 71 ? 3.218 5.370 -8.637 1.00 95.56 71 GLY A C 1
ATOM 531 O O . GLY A 1 71 ? 3.362 6.372 -9.332 1.00 95.56 71 GLY A O 1
ATOM 532 N N . GLY A 1 72 ? 2.271 5.283 -7.696 1.00 96.50 72 GLY A N 1
ATOM 533 C CA . GLY A 1 72 ? 1.259 6.313 -7.441 1.00 96.50 72 GLY A CA 1
ATOM 534 C C . GLY A 1 72 ? 0.930 6.472 -5.961 1.00 96.50 72 GLY A C 1
ATOM 535 O O . GLY A 1 72 ? 1.798 6.349 -5.109 1.00 96.50 72 GLY A O 1
ATOM 536 N N . ILE A 1 73 ? -0.333 6.754 -5.636 1.00 97.44 73 ILE A N 1
ATOM 537 C CA . ILE A 1 73 ? -0.780 7.038 -4.258 1.00 97.44 73 ILE A CA 1
ATOM 538 C C . ILE A 1 73 ? -0.753 5.829 -3.306 1.00 97.44 73 ILE A C 1
ATOM 540 O O . ILE A 1 73 ? -0.986 5.985 -2.108 1.00 97.44 73 ILE A O 1
ATOM 544 N N . GLY A 1 74 ? -0.490 4.623 -3.810 1.00 98.25 74 GLY A N 1
ATOM 545 C CA . GLY A 1 74 ? -0.570 3.384 -3.044 1.00 98.25 74 GLY A CA 1
ATOM 546 C C . GLY A 1 74 ? -1.866 2.601 -3.246 1.00 98.25 74 GLY A C 1
ATOM 547 O O . GLY A 1 74 ? -2.795 3.028 -3.923 1.00 98.25 74 GLY A O 1
ATOM 548 N N . THR A 1 75 ? -1.929 1.427 -2.619 1.00 98.62 75 THR A N 1
ATOM 549 C CA . THR A 1 75 ? -3.053 0.483 -2.732 1.00 98.62 75 THR A CA 1
ATOM 550 C C . THR A 1 75 ? -3.995 0.602 -1.534 1.00 98.62 75 THR A C 1
ATOM 552 O O . THR A 1 75 ? -4.898 1.435 -1.541 1.00 98.62 75 THR A O 1
ATOM 555 N N . ALA A 1 76 ? -3.771 -0.163 -0.459 1.00 98.44 76 ALA A N 1
ATOM 556 C CA . ALA A 1 76 ? -4.567 -0.051 0.766 1.00 98.44 76 ALA A CA 1
ATOM 557 C C . ALA A 1 76 ? -4.459 1.352 1.391 1.00 98.44 76 ALA A C 1
ATOM 559 O O . ALA A 1 76 ? -5.463 1.912 1.829 1.00 98.44 76 ALA A O 1
ATOM 560 N N . PHE A 1 77 ? -3.272 1.966 1.346 1.00 98.50 77 PHE A N 1
ATOM 561 C CA . PHE A 1 77 ? -3.100 3.374 1.704 1.00 98.50 77 PHE A CA 1
ATOM 562 C C . PHE A 1 77 ? -3.938 4.307 0.820 1.00 98.50 77 PHE A C 1
ATOM 564 O O . PHE A 1 77 ? -4.571 5.211 1.349 1.00 98.50 77 PHE A O 1
ATOM 571 N N . GLY A 1 78 ? -3.992 4.083 -0.499 1.00 98.38 78 GLY A N 1
ATOM 572 C CA . GLY A 1 78 ? -4.776 4.910 -1.424 1.00 98.38 78 GLY A CA 1
ATOM 573 C C . GLY A 1 78 ? -6.268 4.924 -1.076 1.00 98.38 78 GLY A C 1
ATOM 574 O O . GLY A 1 78 ? -6.913 5.971 -1.121 1.00 98.38 78 GLY A O 1
ATOM 575 N N . VAL A 1 79 ? -6.807 3.787 -0.624 1.00 98.56 79 VAL A N 1
ATOM 576 C CA . VAL A 1 79 ? -8.187 3.688 -0.117 1.00 98.56 79 VAL A CA 1
ATOM 577 C C . VAL A 1 79 ? -8.378 4.522 1.155 1.00 98.56 79 VAL A C 1
ATOM 579 O O . VAL A 1 79 ? -9.328 5.300 1.241 1.00 98.56 79 VAL A O 1
ATOM 582 N N . ILE A 1 80 ? -7.462 4.409 2.123 1.00 98.50 80 ILE A N 1
ATOM 583 C CA . ILE A 1 80 ? -7.485 5.197 3.370 1.00 98.50 80 ILE A CA 1
ATOM 584 C C . ILE A 1 80 ? -7.387 6.698 3.062 1.00 98.50 80 ILE A C 1
ATOM 586 O O . ILE A 1 80 ? -8.156 7.503 3.591 1.00 98.50 80 ILE A O 1
ATOM 590 N N . PHE A 1 81 ? -6.463 7.073 2.179 1.00 98.06 81 PHE A N 1
ATOM 591 C CA . PHE A 1 81 ? -6.219 8.447 1.761 1.00 98.06 81 PHE A CA 1
ATOM 592 C C . PHE A 1 81 ? -7.451 9.059 1.096 1.00 98.06 81 PHE A C 1
ATOM 594 O O . PHE A 1 81 ? -7.882 10.153 1.471 1.00 98.06 81 PHE A O 1
ATOM 601 N N . ASN A 1 82 ? -8.078 8.334 0.168 1.00 97.69 82 ASN A N 1
ATOM 602 C CA . ASN A 1 82 ? -9.300 8.794 -0.477 1.00 97.69 82 ASN A CA 1
ATOM 603 C C . ASN A 1 82 ? -10.477 8.852 0.502 1.00 97.69 82 ASN A C 1
ATOM 605 O O . ASN A 1 82 ? -11.242 9.813 0.445 1.00 97.69 82 ASN A O 1
ATOM 609 N N . ALA A 1 83 ? -10.609 7.912 1.441 1.00 97.75 83 ALA A N 1
ATOM 610 C CA . ALA A 1 83 ? -11.633 7.994 2.485 1.00 97.75 83 ALA A CA 1
ATOM 611 C C . ALA A 1 83 ? -11.471 9.253 3.349 1.00 97.75 83 ALA A C 1
ATOM 613 O O . ALA A 1 83 ? -12.444 9.974 3.580 1.00 97.75 83 ALA A O 1
ATOM 614 N N . HIS A 1 84 ? -10.243 9.573 3.759 1.00 97.12 84 HIS A N 1
ATOM 615 C CA . HIS A 1 84 ? -9.961 10.803 4.493 1.00 97.12 84 HIS A CA 1
ATOM 616 C C . HIS A 1 84 ? -10.279 12.057 3.662 1.00 97.12 84 HIS A C 1
ATOM 618 O O . HIS A 1 84 ? -11.012 12.930 4.127 1.00 97.12 84 HIS A O 1
ATOM 624 N N . ARG A 1 85 ? -9.816 12.125 2.405 1.00 95.44 85 ARG A N 1
ATOM 625 C CA . ARG A 1 85 ? -10.083 13.264 1.502 1.00 95.44 85 ARG A CA 1
ATOM 626 C C . ARG A 1 85 ? -11.565 13.478 1.200 1.00 95.44 85 ARG A C 1
ATOM 628 O O . ARG A 1 85 ? -11.963 14.615 0.976 1.00 95.44 85 ARG A O 1
ATOM 635 N N . ASN A 1 86 ? -12.371 12.417 1.201 1.00 95.12 86 ASN A N 1
ATOM 636 C CA . ASN A 1 86 ? -13.823 12.502 1.016 1.00 95.12 86 ASN A CA 1
ATOM 637 C C . ASN A 1 86 ? -14.579 12.903 2.296 1.00 95.12 86 ASN A C 1
ATOM 639 O O . ASN A 1 86 ? -15.804 12.958 2.286 1.00 95.12 86 ASN A O 1
ATOM 643 N N . GLY A 1 87 ? -13.878 13.200 3.396 1.00 93.69 87 GLY A N 1
ATOM 644 C CA . GLY A 1 87 ? -14.506 13.642 4.640 1.00 93.69 87 GLY A CA 1
ATOM 645 C C . GLY A 1 87 ? -15.140 12.511 5.450 1.00 93.69 87 GLY A C 1
ATOM 646 O O . GLY A 1 87 ? -15.932 12.784 6.349 1.00 93.69 87 GLY A O 1
ATOM 647 N N . ASN A 1 88 ? -14.771 11.246 5.199 1.00 90.88 88 ASN A N 1
ATOM 648 C CA . ASN A 1 88 ? -15.288 10.106 5.965 1.00 90.88 88 ASN A CA 1
ATOM 649 C C . ASN A 1 88 ? -14.739 10.040 7.401 1.00 90.88 88 ASN A C 1
ATOM 651 O O . ASN A 1 88 ? -15.032 9.074 8.091 1.00 90.88 88 ASN A O 1
ATOM 655 N N . ASN A 1 89 ? -13.956 11.023 7.866 1.00 93.06 89 ASN A N 1
ATOM 656 C CA . ASN A 1 89 ? -13.434 11.110 9.239 1.00 93.06 89 ASN A CA 1
ATOM 657 C C . ASN A 1 89 ? -12.787 9.806 9.745 1.00 93.06 89 ASN A C 1
ATOM 659 O O . ASN A 1 89 ? -12.993 9.406 10.889 1.00 93.06 89 ASN A O 1
ATOM 663 N N . VAL A 1 90 ? -12.029 9.128 8.880 1.00 97.94 90 VAL A N 1
ATOM 664 C CA . VAL A 1 90 ? -11.368 7.863 9.224 1.00 97.94 90 VAL A CA 1
ATOM 665 C C . VAL A 1 90 ? -10.173 8.078 10.154 1.00 97.94 90 VAL A C 1
ATOM 667 O O . VAL A 1 90 ? -9.475 9.092 10.064 1.00 97.94 90 VAL A O 1
ATOM 670 N N . ALA A 1 91 ? -9.912 7.085 11.000 1.00 98.31 91 ALA A N 1
ATOM 671 C CA . ALA A 1 91 ? -8.700 6.970 11.808 1.00 98.31 91 ALA A CA 1
ATOM 672 C C . ALA A 1 91 ? -8.013 5.629 11.533 1.00 98.31 91 ALA A C 1
ATOM 674 O O . ALA A 1 91 ? -8.658 4.672 11.107 1.00 98.31 91 ALA A O 1
ATOM 675 N N . VAL A 1 92 ? -6.703 5.546 11.769 1.00 98.81 92 VAL A N 1
ATOM 676 C CA . VAL A 1 92 ? -5.909 4.368 11.402 1.00 98.81 92 VAL A CA 1
ATOM 677 C C . VAL A 1 92 ? -5.150 3.805 12.598 1.00 98.81 92 VAL A C 1
ATOM 679 O O . VAL A 1 92 ? -4.413 4.517 13.274 1.00 98.81 92 VAL A O 1
ATOM 682 N N . PHE A 1 93 ? -5.250 2.498 12.812 1.00 98.88 93 PHE A N 1
ATOM 683 C CA . PHE A 1 93 ? -4.234 1.731 13.519 1.00 98.88 93 PHE A CA 1
ATOM 684 C C . PHE A 1 93 ? -3.240 1.173 12.500 1.00 98.88 93 PHE A C 1
ATOM 686 O O . PHE A 1 93 ? -3.607 0.407 11.610 1.00 98.88 93 PHE A O 1
ATOM 693 N N . ALA A 1 94 ? -1.971 1.547 12.632 1.00 98.81 94 ALA A N 1
ATOM 694 C CA . ALA A 1 94 ? -0.887 0.974 11.845 1.00 98.81 94 ALA A CA 1
ATOM 695 C C . ALA A 1 94 ? -0.049 0.076 12.754 1.00 98.81 94 ALA A C 1
ATOM 697 O O . ALA A 1 94 ? 0.494 0.529 13.762 1.00 98.81 94 ALA A O 1
ATOM 698 N N . THR A 1 95 ? 0.063 -1.205 12.416 1.00 98.81 95 THR A N 1
ATOM 699 C CA . THR A 1 95 ? 0.971 -2.111 13.132 1.00 98.81 95 THR A CA 1
ATOM 700 C C . THR A 1 95 ? 2.426 -1.806 12.780 1.00 98.81 95 THR A C 1
ATOM 702 O O . THR A 1 95 ? 2.724 -1.510 11.623 1.00 98.81 95 THR A O 1
ATOM 705 N N . GLU A 1 96 ? 3.359 -1.960 13.714 1.00 98.75 96 GLU A N 1
ATOM 706 C CA . GLU A 1 96 ? 4.776 -1.668 13.482 1.00 98.75 96 GLU A CA 1
ATOM 707 C C . GLU A 1 96 ? 5.407 -2.482 12.340 1.00 98.75 96 GLU A C 1
ATOM 709 O O . GLU A 1 96 ? 6.228 -1.940 11.600 1.00 98.75 96 GLU A O 1
ATOM 714 N N . THR A 1 97 ? 4.947 -3.718 12.111 1.00 98.56 97 THR A N 1
ATOM 715 C CA . THR A 1 97 ? 5.366 -4.645 11.048 1.00 98.56 97 THR A CA 1
ATOM 716 C C . THR A 1 97 ? 6.797 -5.169 11.211 1.00 98.56 97 THR A C 1
ATOM 718 O O . THR A 1 97 ? 7.700 -4.883 10.416 1.00 98.56 97 THR A O 1
ATOM 721 N N . ARG A 1 98 ? 7.047 -5.961 12.256 1.00 98.19 98 ARG A N 1
ATOM 722 C CA . ARG A 1 98 ? 8.341 -6.622 12.475 1.00 98.19 98 ARG A CA 1
ATOM 723 C C . ARG A 1 98 ? 8.665 -7.644 11.368 1.00 98.19 98 ARG A C 1
ATOM 725 O O . ARG A 1 98 ? 7.772 -8.224 10.757 1.00 98.19 98 ARG A O 1
ATOM 732 N N . PRO A 1 99 ? 9.963 -7.904 11.107 1.00 97.94 99 PRO A N 1
ATOM 733 C CA . PRO A 1 99 ? 11.133 -7.288 11.742 1.00 97.94 99 PRO A CA 1
ATOM 734 C C . PRO A 1 99 ? 11.592 -5.978 11.081 1.00 97.94 99 PRO A C 1
ATOM 736 O O . PRO A 1 99 ? 12.407 -5.269 11.663 1.00 97.94 99 PRO A O 1
ATOM 739 N N . VAL A 1 100 ? 11.099 -5.660 9.879 1.00 98.31 100 VAL A N 1
ATOM 740 C CA . VAL A 1 100 ? 11.626 -4.565 9.035 1.00 98.31 100 VAL A CA 1
ATOM 741 C C . VAL A 1 100 ? 11.052 -3.194 9.415 1.00 98.31 100 VAL A C 1
ATOM 743 O O . VAL A 1 100 ? 11.653 -2.161 9.105 1.00 98.31 100 VAL A O 1
ATOM 746 N N . LEU A 1 101 ? 9.938 -3.192 10.146 1.00 98.50 101 LEU A N 1
ATOM 747 C CA . LEU A 1 101 ? 9.281 -2.017 10.702 1.00 98.50 101 LEU A CA 1
ATOM 748 C C . LEU A 1 101 ? 8.706 -1.073 9.638 1.00 98.50 101 LEU A C 1
ATOM 750 O O . LEU A 1 101 ? 8.785 0.145 9.784 1.00 98.50 101 LEU A O 1
ATOM 754 N N . GLN A 1 102 ? 8.159 -1.606 8.539 1.00 98.75 102 GLN A N 1
ATOM 755 C CA . GLN A 1 102 ? 7.599 -0.763 7.475 1.00 98.75 102 GLN A CA 1
ATOM 756 C C . GLN A 1 102 ? 6.431 0.088 7.971 1.00 98.75 102 GLN A C 1
ATOM 758 O O . GLN A 1 102 ? 6.367 1.266 7.630 1.00 98.75 102 GLN A O 1
ATOM 763 N N . GLY A 1 103 ? 5.546 -0.473 8.796 1.00 98.75 103 GLY A N 1
ATOM 764 C CA . GLY A 1 103 ? 4.409 0.276 9.318 1.00 98.75 103 GLY A CA 1
ATOM 765 C C . GLY A 1 103 ? 4.858 1.421 10.225 1.00 98.75 103 GLY A C 1
ATOM 766 O O . GLY A 1 103 ? 4.466 2.568 10.018 1.00 98.75 103 GLY A O 1
ATOM 767 N N . ALA A 1 104 ? 5.776 1.144 11.159 1.00 98.62 104 ALA A N 1
ATOM 768 C CA . ALA A 1 104 ? 6.316 2.163 12.062 1.00 98.62 104 ALA A CA 1
ATOM 769 C C . ALA A 1 104 ? 7.146 3.243 11.347 1.00 98.62 104 ALA A C 1
ATOM 771 O O . ALA A 1 104 ? 7.106 4.405 11.740 1.00 98.62 104 ALA A O 1
ATOM 772 N N . ARG A 1 105 ? 7.931 2.867 10.329 1.00 98.56 105 ARG A N 1
ATOM 773 C CA . ARG A 1 105 ? 8.900 3.770 9.685 1.00 98.56 105 ARG A CA 1
ATOM 774 C C . ARG A 1 105 ? 8.347 4.513 8.476 1.00 98.56 105 ARG A C 1
ATOM 776 O O . ARG A 1 105 ? 8.798 5.621 8.216 1.00 98.56 105 ARG A O 1
ATOM 783 N N . LEU A 1 106 ? 7.458 3.882 7.713 1.00 98.75 106 LEU A N 1
ATOM 784 C CA . LEU A 1 106 ? 6.985 4.393 6.426 1.00 98.75 106 LEU A CA 1
ATOM 785 C C . LEU A 1 106 ? 5.505 4.755 6.506 1.00 98.75 106 LEU A C 1
ATOM 787 O O . LEU A 1 106 ? 5.155 5.903 6.280 1.00 98.75 106 LEU A O 1
ATOM 791 N N . THR A 1 107 ? 4.642 3.826 6.918 1.00 98.81 107 THR A N 1
ATOM 792 C CA . THR A 1 107 ? 3.186 4.053 6.898 1.00 98.81 107 THR A CA 1
ATOM 793 C C . THR A 1 107 ? 2.746 5.141 7.857 1.00 98.81 107 THR A C 1
ATOM 795 O O . THR A 1 107 ? 1.989 6.023 7.466 1.00 98.81 107 THR A O 1
ATOM 798 N N . VAL A 1 108 ? 3.240 5.121 9.098 1.00 98.75 108 VAL A N 1
ATOM 799 C CA . VAL A 1 108 ? 2.956 6.192 10.064 1.00 98.75 108 VAL A CA 1
ATOM 800 C C . VAL A 1 108 ? 3.446 7.537 9.534 1.00 98.75 108 VAL A C 1
ATOM 802 O O . VAL A 1 108 ? 2.722 8.521 9.644 1.00 98.75 108 VAL A O 1
ATOM 805 N N . TRP A 1 109 ? 4.628 7.578 8.909 1.00 98.75 109 TRP A N 1
ATOM 806 C CA . TRP A 1 109 ? 5.147 8.802 8.301 1.00 98.75 109 TRP A CA 1
ATOM 807 C C . TRP A 1 109 ? 4.230 9.303 7.176 1.00 98.75 109 TRP A C 1
ATOM 809 O O . TRP A 1 109 ? 3.798 10.450 7.232 1.00 98.75 109 TRP A O 1
ATOM 819 N N . GLU A 1 110 ? 3.849 8.445 6.221 1.00 98.69 110 GLU A N 1
ATOM 820 C CA . GLU A 1 110 ? 2.961 8.818 5.108 1.00 98.69 110 GLU A CA 1
ATOM 821 C C . GLU A 1 110 ? 1.584 9.296 5.610 1.00 98.69 110 GLU A C 1
ATOM 823 O O . GLU A 1 110 ? 1.078 10.318 5.144 1.00 98.69 110 GLU A O 1
ATOM 828 N N . LEU A 1 111 ? 0.997 8.615 6.603 1.00 98.62 111 LEU A N 1
ATOM 829 C CA . LEU A 1 111 ? -0.295 8.990 7.195 1.00 98.62 111 LEU A CA 1
ATOM 830 C C . LEU A 1 111 ? -0.219 10.335 7.927 1.00 98.62 111 LEU A C 1
ATOM 832 O O . LEU A 1 111 ? -1.086 11.187 7.734 1.00 98.62 111 LEU A O 1
ATOM 836 N N . MET A 1 112 ? 0.832 10.557 8.722 1.00 98.50 112 MET A N 1
ATOM 837 C CA . MET A 1 112 ? 1.047 11.829 9.415 1.00 98.50 112 MET A CA 1
ATOM 838 C C . MET A 1 112 ? 1.274 12.976 8.428 1.00 98.50 112 MET A C 1
ATOM 840 O O . MET A 1 112 ? 0.687 14.043 8.592 1.00 98.50 112 MET A O 1
ATOM 844 N N . THR A 1 113 ? 2.073 12.762 7.380 1.00 98.25 113 THR A N 1
ATOM 845 C CA . THR A 1 113 ? 2.287 13.752 6.314 1.00 98.25 113 THR A CA 1
ATOM 846 C C . THR A 1 113 ? 0.987 14.075 5.581 1.00 98.25 113 THR A C 1
ATOM 848 O O . THR A 1 113 ? 0.737 15.236 5.261 1.00 98.25 113 THR A O 1
ATOM 851 N N . ALA A 1 114 ? 0.114 13.089 5.377 1.00 97.56 114 ALA A N 1
ATOM 852 C CA . ALA A 1 114 ? -1.219 13.283 4.810 1.00 97.56 114 ALA A CA 1
ATOM 853 C C . ALA A 1 114 ? -2.253 13.840 5.810 1.00 97.56 114 ALA A C 1
ATOM 855 O O . ALA A 1 114 ? -3.403 14.038 5.430 1.00 97.56 114 ALA A O 1
ATOM 856 N N . HIS A 1 115 ? -1.856 14.119 7.059 1.00 97.62 115 HIS A N 1
ATOM 857 C CA . HIS A 1 115 ? -2.719 14.630 8.133 1.00 97.62 115 HIS A CA 1
ATOM 858 C C . HIS A 1 115 ? -3.876 13.677 8.494 1.00 97.62 115 HIS A C 1
ATOM 860 O O . HIS A 1 115 ? -4.918 14.096 8.999 1.00 97.62 115 HIS A O 1
ATOM 866 N N . ILE A 1 116 ? -3.673 12.376 8.275 1.00 98.31 116 ILE A N 1
ATOM 867 C CA . ILE A 1 116 ? -4.630 11.321 8.604 1.00 98.31 116 ILE A CA 1
ATOM 868 C C . ILE A 1 116 ? -4.376 10.873 10.052 1.00 98.31 116 ILE A C 1
ATOM 870 O O . ILE A 1 116 ? -3.243 10.502 10.376 1.00 98.3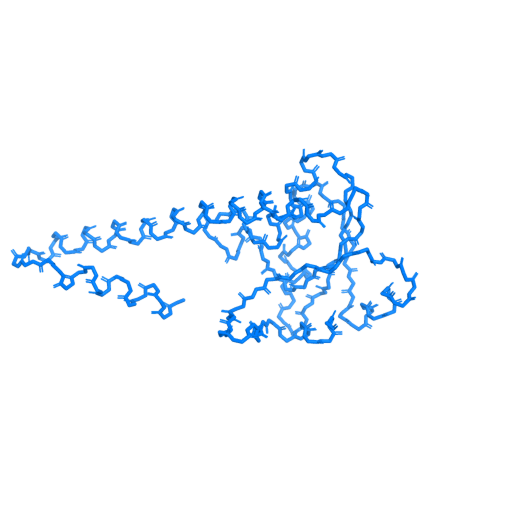1 116 ILE A O 1
ATOM 874 N N . PRO A 1 117 ? -5.393 10.874 10.939 1.00 98.44 117 PRO A N 1
ATOM 875 C CA . PRO A 1 117 ? -5.233 10.414 12.315 1.00 98.44 117 PRO A CA 1
ATOM 876 C C . PRO A 1 117 ? -4.723 8.971 12.365 1.00 98.44 117 PRO A C 1
ATOM 878 O O . PRO A 1 117 ? -5.365 8.061 11.838 1.00 98.44 117 PRO A O 1
ATOM 881 N N . VAL A 1 118 ? -3.575 8.755 13.010 1.00 98.75 118 VAL A N 1
ATOM 882 C CA . VAL A 1 118 ? -2.937 7.438 13.096 1.00 98.75 118 VAL A CA 1
ATOM 883 C C . VAL A 1 118 ? -2.425 7.139 14.502 1.00 98.75 118 VAL A C 1
ATOM 885 O O . VAL A 1 118 ? -1.848 7.992 15.175 1.00 98.75 118 VAL A O 1
ATOM 888 N N . HIS A 1 119 ? -2.591 5.887 14.917 1.00 98.69 119 HIS A N 1
ATOM 889 C CA . HIS A 1 119 ? -1.975 5.298 16.095 1.00 98.69 119 HIS A CA 1
ATOM 890 C C . HIS A 1 119 ? -1.058 4.146 15.673 1.00 98.69 119 HIS A C 1
ATOM 892 O O . HIS A 1 119 ? -1.502 3.171 15.062 1.00 98.69 119 HIS A O 1
ATOM 898 N N . LEU A 1 120 ? 0.224 4.245 16.026 1.00 98.81 120 LEU A N 1
ATOM 899 C CA . LEU A 1 120 ? 1.169 3.138 15.899 1.00 98.81 120 LEU A CA 1
ATOM 900 C C . LEU A 1 120 ? 0.930 2.120 17.019 1.00 98.81 120 LEU A C 1
ATOM 902 O O . LEU A 1 120 ? 0.841 2.497 18.188 1.00 98.81 120 LEU A O 1
ATOM 906 N N . ILE A 1 121 ? 0.873 0.836 16.670 1.00 98.81 121 ILE A N 1
ATOM 907 C CA . ILE A 1 121 ? 0.721 -0.268 17.624 1.00 98.81 121 ILE A CA 1
ATOM 908 C C . ILE A 1 121 ? 1.761 -1.361 17.368 1.00 98.81 121 ILE A C 1
ATOM 910 O O . ILE A 1 121 ? 2.191 -1.563 16.234 1.00 98.81 121 ILE A O 1
ATOM 914 N N . CYS A 1 122 ? 2.135 -2.114 18.403 1.00 98.62 122 CYS A N 1
ATOM 915 C CA . CYS A 1 122 ? 2.901 -3.345 18.205 1.00 98.62 122 CYS A CA 1
ATOM 916 C C . CYS A 1 122 ? 2.045 -4.384 17.465 1.00 98.62 122 CYS A C 1
ATOM 918 O O . CYS A 1 122 ? 0.832 -4.447 17.683 1.00 98.62 122 CYS A O 1
ATOM 920 N N . ASP A 1 123 ? 2.669 -5.253 16.663 1.00 98.56 123 ASP A N 1
ATOM 921 C CA . ASP A 1 123 ? 1.953 -6.293 15.901 1.00 98.56 123 ASP A CA 1
ATOM 922 C C . ASP A 1 123 ? 1.080 -7.178 16.816 1.00 98.56 123 ASP A C 1
ATOM 924 O O . ASP A 1 123 ? -0.047 -7.534 16.478 1.00 98.56 123 ASP A O 1
ATOM 928 N N . SER A 1 124 ? 1.568 -7.474 18.026 1.00 98.06 124 SER A N 1
ATOM 929 C CA . SER A 1 124 ? 0.880 -8.299 19.028 1.00 98.06 124 SER A CA 1
ATOM 930 C C . SER A 1 124 ? -0.351 -7.643 19.666 1.00 98.06 124 SER A C 1
ATOM 932 O O . SER A 1 124 ? -1.166 -8.342 20.267 1.00 98.06 124 SER A O 1
ATOM 934 N N . ALA A 1 125 ? -0.519 -6.323 19.545 1.00 98.31 125 ALA A N 1
ATOM 935 C CA . ALA A 1 125 ? -1.662 -5.609 20.114 1.00 98.31 125 ALA A CA 1
ATOM 936 C C . ALA A 1 125 ? -2.913 -5.678 19.220 1.00 98.31 125 ALA A C 1
ATOM 938 O O . ALA A 1 125 ? -4.023 -5.450 19.707 1.00 98.31 125 ALA A O 1
ATOM 939 N N . ALA A 1 126 ? -2.753 -6.014 17.934 1.00 98.12 126 ALA A N 1
ATOM 940 C CA . ALA A 1 126 ? -3.827 -5.977 16.943 1.00 98.12 126 ALA A CA 1
ATOM 941 C C . ALA A 1 126 ? -5.041 -6.832 17.346 1.00 98.12 126 ALA A C 1
ATOM 943 O O . ALA A 1 126 ? -6.164 -6.331 17.381 1.00 98.12 126 ALA A O 1
ATOM 944 N N . ALA A 1 127 ? -4.814 -8.088 17.749 1.00 97.31 127 ALA A N 1
ATOM 945 C CA . ALA A 1 127 ? -5.887 -9.000 18.155 1.00 97.31 127 ALA A CA 1
ATOM 946 C C . ALA A 1 127 ? -6.699 -8.468 19.350 1.00 97.31 127 ALA A C 1
ATOM 948 O O . ALA A 1 127 ? -7.918 -8.620 19.394 1.00 97.31 127 ALA A O 1
ATOM 949 N N . SER A 1 128 ? -6.041 -7.792 20.299 1.00 98.25 128 SER A N 1
ATOM 950 C CA . SER A 1 128 ? -6.712 -7.185 21.454 1.00 98.25 128 SER A CA 1
ATOM 951 C C . SER A 1 128 ? -7.627 -6.028 21.038 1.00 98.25 128 SER A C 1
ATOM 953 O O . SER A 1 128 ? -8.737 -5.907 21.552 1.00 98.25 128 SER A O 1
ATOM 955 N N . LEU A 1 129 ? -7.209 -5.201 20.073 1.00 98.19 129 LEU A N 1
ATOM 956 C CA . LEU A 1 129 ? -8.031 -4.099 19.556 1.00 98.19 129 LEU A CA 1
ATOM 957 C C . LEU A 1 129 ? -9.244 -4.603 18.772 1.00 98.19 129 LEU A C 1
ATOM 959 O O . LEU A 1 129 ? -10.345 -4.081 18.956 1.00 98.19 129 LEU A O 1
ATOM 963 N N . VAL A 1 130 ? -9.059 -5.643 17.956 1.00 97.06 130 VAL A N 1
ATOM 964 C CA . VAL A 1 130 ? -10.159 -6.306 17.243 1.00 97.06 130 VAL A CA 1
ATOM 965 C C . VAL A 1 130 ? -11.142 -6.925 18.241 1.00 97.06 130 VAL A C 1
ATOM 967 O O . VAL A 1 130 ? -12.342 -6.675 18.151 1.00 97.06 130 VAL A O 1
ATOM 970 N N . GLN A 1 131 ? -10.654 -7.647 19.257 1.00 97.62 131 GLN A N 1
ATOM 971 C CA . GLN A 1 131 ? -11.496 -8.217 20.318 1.00 97.62 131 GLN A CA 1
ATOM 972 C C . GLN A 1 131 ? -12.299 -7.139 21.066 1.00 97.62 131 GLN A C 1
ATOM 974 O O . GLN A 1 131 ? -13.470 -7.343 21.384 1.00 97.62 131 GLN A O 1
ATOM 979 N N . GLN A 1 132 ? -11.688 -5.979 21.321 1.00 98.12 132 GLN A N 1
ATOM 980 C CA . GLN A 1 132 ? -12.336 -4.822 21.948 1.00 98.12 132 GLN A CA 1
ATOM 981 C C . GLN A 1 132 ? -13.285 -4.061 21.008 1.00 98.12 132 GLN A C 1
ATOM 983 O O . GLN A 1 132 ? -13.854 -3.056 21.432 1.00 98.12 132 GLN A O 1
ATOM 988 N N . LYS A 1 133 ? -13.458 -4.508 19.755 1.00 97.44 133 LYS A N 1
ATOM 989 C CA . LYS A 1 133 ? -14.265 -3.841 18.720 1.00 97.44 133 LYS A CA 1
ATOM 990 C C . LYS A 1 133 ? -13.841 -2.389 18.470 1.00 97.44 133 LYS A C 1
ATOM 992 O O . LYS A 1 133 ? -14.674 -1.523 18.237 1.00 97.44 133 LYS A O 1
ATOM 997 N N . LYS A 1 134 ? -12.534 -2.122 18.544 1.00 98.25 134 LYS A N 1
ATOM 998 C CA . LYS A 1 134 ? -11.933 -0.813 18.226 1.00 98.25 134 LYS A CA 1
ATOM 999 C C . LYS A 1 134 ? -11.531 -0.676 16.754 1.00 98.25 134 LYS A C 1
ATOM 1001 O O . LYS A 1 134 ? -10.977 0.347 16.378 1.00 98.25 134 LYS A O 1
ATOM 1006 N N . VAL A 1 135 ? -11.737 -1.721 15.956 1.00 98.38 135 VAL A N 1
ATOM 1007 C CA . VAL A 1 135 ? -11.406 -1.776 14.530 1.00 98.38 135 VAL A CA 1
ATOM 1008 C C . VAL A 1 135 ? -12.684 -2.115 13.780 1.00 98.38 135 VAL A C 1
ATOM 1010 O O . VAL A 1 135 ? -13.280 -3.159 14.038 1.00 98.38 135 VAL A O 1
ATOM 1013 N N . ASP A 1 136 ? -13.076 -1.245 12.857 1.00 98.25 136 ASP A N 1
ATOM 1014 C CA . ASP A 1 136 ? -14.265 -1.424 12.019 1.00 98.25 136 ASP A CA 1
ATOM 1015 C C . ASP A 1 136 ? -13.929 -2.155 10.717 1.00 98.25 136 ASP A C 1
ATOM 1017 O O . ASP A 1 136 ? -14.769 -2.844 10.140 1.00 98.25 136 ASP A O 1
ATOM 1021 N N . MET A 1 137 ? -12.688 -2.006 10.245 1.00 97.62 137 MET A N 1
ATOM 1022 C CA . MET A 1 137 ? -12.223 -2.577 8.987 1.00 97.62 137 MET A CA 1
ATOM 1023 C C . MET A 1 137 ? -10.733 -2.909 9.051 1.00 97.62 137 MET A C 1
ATOM 1025 O O . MET A 1 137 ? -9.934 -2.125 9.562 1.00 97.62 137 MET A O 1
ATOM 1029 N N . VAL A 1 138 ? -10.346 -4.041 8.465 1.00 98.12 138 VAL A N 1
ATOM 1030 C CA . VAL A 1 138 ? -8.945 -4.357 8.163 1.00 98.12 138 VAL A CA 1
ATOM 1031 C C . VAL A 1 138 ? -8.742 -4.214 6.659 1.00 98.12 138 VAL A C 1
ATOM 1033 O O . VAL A 1 138 ? -9.494 -4.797 5.879 1.00 98.12 138 VAL A O 1
ATOM 1036 N N . ILE A 1 139 ? -7.734 -3.447 6.243 1.00 98.06 139 ILE A N 1
ATOM 1037 C CA . ILE A 1 139 ? -7.359 -3.319 4.831 1.00 98.06 139 ILE A CA 1
ATOM 1038 C C . ILE A 1 139 ? -5.850 -3.473 4.661 1.00 98.06 139 ILE A C 1
ATOM 1040 O O . ILE A 1 139 ? -5.047 -2.866 5.375 1.00 98.06 139 ILE A O 1
ATOM 1044 N N . LEU A 1 140 ? -5.462 -4.322 3.714 1.00 98.06 140 LEU A N 1
ATOM 1045 C CA . LEU A 1 140 ? -4.095 -4.795 3.529 1.00 98.06 140 LEU A CA 1
ATOM 1046 C C . LEU A 1 140 ? -3.704 -4.712 2.054 1.00 98.06 140 LEU A C 1
ATOM 1048 O O . LEU A 1 140 ? -4.557 -4.741 1.169 1.00 98.06 140 LEU A O 1
ATOM 1052 N N . GLY A 1 141 ? -2.401 -4.627 1.798 1.00 97.44 141 GLY A N 1
ATOM 1053 C CA . GLY A 1 141 ? -1.849 -4.877 0.468 1.00 97.44 141 GLY A CA 1
ATOM 1054 C C . GLY A 1 141 ? -1.721 -6.372 0.171 1.00 97.44 141 GLY A C 1
ATOM 1055 O O . GLY A 1 141 ? -2.069 -7.222 0.993 1.00 97.44 141 GLY A O 1
ATOM 1056 N N . ALA A 1 142 ? -1.166 -6.689 -0.996 1.00 97.94 142 ALA A N 1
ATOM 1057 C CA . ALA A 1 142 ? -0.826 -8.052 -1.386 1.00 97.94 142 ALA A CA 1
ATOM 1058 C C . ALA A 1 142 ? 0.455 -8.066 -2.229 1.00 97.94 142 ALA A C 1
ATOM 1060 O O . ALA A 1 142 ? 0.584 -7.287 -3.171 1.00 97.94 142 ALA A O 1
ATOM 1061 N N . ASP A 1 143 ? 1.369 -8.993 -1.934 1.00 96.44 143 ASP A N 1
ATOM 1062 C CA . ASP A 1 143 ? 2.543 -9.256 -2.777 1.00 96.44 143 ASP A CA 1
ATOM 1063 C C . ASP A 1 143 ? 2.173 -10.177 -3.956 1.00 96.44 143 ASP A C 1
ATOM 1065 O O . ASP A 1 143 ? 2.727 -10.077 -5.056 1.00 96.44 143 ASP A O 1
ATOM 1069 N N . ARG A 1 144 ? 1.239 -11.112 -3.727 1.00 96.62 144 ARG A N 1
ATOM 1070 C CA . ARG A 1 144 ? 0.681 -12.003 -4.751 1.00 96.62 144 ARG A CA 1
ATOM 1071 C C . ARG A 1 144 ? -0.696 -12.508 -4.342 1.00 96.62 144 ARG A C 1
ATOM 1073 O O . ARG A 1 144 ? -0.891 -12.899 -3.198 1.00 96.62 144 ARG A O 1
ATOM 1080 N N . ILE A 1 145 ? -1.596 -12.595 -5.313 1.00 97.12 145 ILE A N 1
ATOM 1081 C CA . ILE A 1 145 ? -2.908 -13.227 -5.168 1.00 97.12 145 ILE A CA 1
ATOM 1082 C C . ILE A 1 145 ? -2.968 -14.392 -6.160 1.00 97.12 145 ILE A C 1
ATOM 1084 O O . ILE A 1 145 ? -2.670 -14.212 -7.343 1.00 97.12 145 ILE A O 1
ATOM 1088 N N . ALA A 1 146 ? -3.256 -15.596 -5.674 1.00 97.62 146 ALA A N 1
ATOM 1089 C CA . ALA A 1 146 ? -3.438 -16.782 -6.505 1.00 97.62 146 ALA A CA 1
ATOM 1090 C C . ALA A 1 146 ? -4.862 -16.840 -7.086 1.00 97.62 146 ALA A C 1
ATOM 1092 O O . ALA A 1 146 ? -5.750 -16.097 -6.674 1.00 97.62 146 ALA A O 1
ATOM 1093 N N . ALA A 1 147 ? -5.084 -17.711 -8.073 1.00 97.50 147 ALA A N 1
ATOM 1094 C CA . ALA A 1 147 ? -6.366 -17.798 -8.784 1.00 97.50 147 ALA A CA 1
ATOM 1095 C C . ALA A 1 147 ? -7.544 -18.234 -7.891 1.00 97.50 147 ALA A C 1
ATOM 1097 O O . ALA A 1 147 ? -8.692 -17.945 -8.209 1.00 97.50 147 ALA A O 1
ATOM 1098 N N . ASP A 1 148 ? -7.257 -18.914 -6.783 1.00 97.62 148 ASP A N 1
ATOM 1099 C CA . ASP A 1 148 ? -8.219 -19.317 -5.753 1.00 97.62 148 ASP A CA 1
ATOM 1100 C C . ASP A 1 148 ? -8.507 -18.205 -4.725 1.00 97.62 148 ASP A C 1
ATOM 1102 O O . ASP A 1 148 ? -9.313 -18.400 -3.819 1.00 97.62 148 ASP A O 1
ATOM 1106 N N . GLY A 1 149 ? -7.849 -17.047 -4.849 1.00 96.50 149 GLY A N 1
ATOM 1107 C CA . GLY A 1 149 ? -7.943 -15.935 -3.907 1.00 96.50 149 GLY A CA 1
ATOM 1108 C C . GLY A 1 149 ? -6.949 -16.002 -2.746 1.00 96.50 149 GLY A C 1
ATOM 1109 O O . GLY A 1 149 ? -6.918 -15.074 -1.941 1.00 96.50 149 GLY A O 1
ATOM 1110 N N . SER A 1 150 ? -6.105 -17.037 -2.654 1.00 97.31 150 SER A N 1
ATOM 1111 C CA . SER A 1 150 ? -5.071 -17.118 -1.618 1.00 97.31 150 SER A CA 1
ATOM 1112 C C . SER A 1 150 ? -4.080 -15.955 -1.750 1.00 97.31 150 SER A C 1
ATOM 1114 O O . SER A 1 150 ? -3.523 -15.716 -2.826 1.00 97.31 150 SER A O 1
ATOM 1116 N N . VAL A 1 151 ? -3.833 -15.238 -0.649 1.00 97.75 151 VAL A N 1
ATOM 1117 C CA . VAL A 1 151 ? -2.984 -14.037 -0.632 1.00 97.75 151 VAL A CA 1
ATOM 1118 C C . VAL A 1 151 ? -1.657 -14.321 0.065 1.00 97.75 151 VAL A C 1
ATOM 1120 O O . VAL A 1 151 ? -1.617 -14.670 1.243 1.00 97.75 151 VAL A O 1
ATOM 1123 N N . ALA A 1 152 ? -0.555 -14.100 -0.648 1.00 97.62 152 ALA A N 1
ATOM 1124 C CA . ALA A 1 152 ? 0.759 -13.934 -0.044 1.00 97.62 152 ALA A CA 1
ATOM 1125 C C . ALA A 1 152 ? 1.016 -12.440 0.192 1.00 97.62 152 ALA A C 1
ATOM 1127 O O . ALA A 1 152 ? 0.908 -11.626 -0.728 1.00 97.62 152 ALA A O 1
ATOM 1128 N N . ASN A 1 153 ? 1.364 -12.088 1.426 1.00 97.94 153 ASN A N 1
ATOM 1129 C CA . ASN A 1 153 ? 1.691 -10.724 1.835 1.00 97.94 153 ASN A CA 1
ATOM 1130 C C . ASN A 1 153 ? 2.732 -10.747 2.966 1.00 97.94 153 ASN A C 1
ATOM 1132 O O . ASN A 1 153 ? 3.184 -11.816 3.393 1.00 97.94 153 ASN A O 1
ATOM 1136 N N . LYS A 1 154 ? 3.089 -9.573 3.496 1.00 97.62 154 LYS A N 1
ATOM 1137 C CA . LYS A 1 154 ? 4.003 -9.438 4.634 1.00 97.62 154 LYS A CA 1
ATOM 1138 C C . LYS A 1 154 ? 3.635 -10.361 5.804 1.00 97.62 154 LYS A C 1
ATOM 1140 O O . LYS A 1 154 ? 2.468 -10.456 6.185 1.00 97.62 154 LYS A O 1
ATOM 1145 N N . ILE A 1 155 ? 4.652 -11.004 6.388 1.00 97.94 155 ILE A N 1
ATOM 1146 C CA . ILE A 1 155 ? 4.528 -11.788 7.625 1.00 97.94 155 ILE A CA 1
ATOM 1147 C C . ILE A 1 155 ? 3.785 -10.986 8.697 1.00 97.94 155 ILE A C 1
ATOM 1149 O O . ILE A 1 155 ? 4.127 -9.838 8.934 1.00 97.94 155 ILE A O 1
ATOM 1153 N N . GLY A 1 156 ? 2.780 -11.600 9.321 1.00 97.12 156 GLY A N 1
ATOM 1154 C CA . GLY A 1 156 ? 1.838 -10.918 10.215 1.00 97.12 156 GLY A CA 1
ATOM 1155 C C . GLY A 1 156 ? 0.453 -10.737 9.594 1.00 97.12 156 GLY A C 1
ATOM 1156 O O . GLY A 1 156 ? -0.529 -10.785 10.322 1.00 97.12 156 GLY A O 1
ATOM 1157 N N . THR A 1 157 ? 0.348 -10.675 8.261 1.00 97.19 157 THR A N 1
ATOM 1158 C CA . THR A 1 157 ? -0.938 -10.549 7.543 1.00 97.19 157 THR A CA 1
ATOM 1159 C C . THR A 1 157 ? -1.926 -11.656 7.905 1.00 97.19 157 THR A C 1
ATOM 1161 O O . THR A 1 157 ? -3.069 -11.366 8.230 1.00 97.19 157 THR A O 1
ATOM 1164 N N . TYR A 1 158 ? -1.484 -12.917 7.907 1.00 97.19 158 TYR A N 1
ATOM 1165 C CA . TYR A 1 158 ? -2.353 -14.048 8.249 1.00 97.19 158 TYR A CA 1
ATOM 1166 C C . TYR A 1 158 ? -2.864 -13.997 9.697 1.00 97.19 158 TYR A C 1
ATOM 1168 O O . TYR A 1 158 ? -3.951 -14.475 9.973 1.00 97.19 158 TYR A O 1
ATOM 1176 N N . ASN A 1 159 ? -2.124 -13.369 10.617 1.00 95.31 159 ASN A N 1
ATOM 1177 C CA . ASN A 1 159 ? -2.574 -13.222 12.003 1.00 95.31 159 ASN A CA 1
ATOM 1178 C C . ASN A 1 159 ? -3.707 -12.187 12.151 1.00 95.31 159 ASN A C 1
ATOM 1180 O O . ASN A 1 159 ? -4.298 -12.098 13.224 1.00 95.31 159 ASN A O 1
ATOM 1184 N N . LEU A 1 160 ? -3.954 -11.371 11.118 1.00 93.38 160 LEU A N 1
ATOM 1185 C CA . LEU A 1 160 ? -4.986 -10.331 11.093 1.00 93.38 160 LEU A CA 1
ATOM 1186 C C . LEU A 1 160 ? -6.272 -10.763 10.367 1.00 93.38 160 LEU A C 1
ATOM 1188 O O . LEU A 1 160 ? -7.230 -9.991 10.380 1.00 93.38 160 LEU A O 1
ATOM 1192 N N . ALA A 1 161 ? -6.272 -11.931 9.712 1.00 88.88 161 ALA A N 1
ATOM 1193 C CA . ALA A 1 161 ? -7.382 -12.468 8.919 1.00 88.88 161 ALA A CA 1
ATOM 1194 C C . ALA A 1 161 ? -8.207 -13.476 9.729 1.00 88.88 161 ALA A C 1
ATOM 1196 O O . ALA A 1 161 ? -9.453 -13.395 9.653 1.00 88.88 161 ALA A O 1
#

Radius of gyration: 18.56 Å; chains: 1; bounding box: 39×34×59 Å

Foldseek 3Di:
DVVLVVVLVVVLVVDPDDDPVVSVVSSVVSVVVVLVVFAVVQLVLLVVLLVVAAQQFEEEEEADFAVVPGSHGGHLNSVLLSCVVVVSNYAYEFELQPDVRRSVPPVVVSCVVSVHHYDYDHLVCLVVCVVVVVGPYYTYDAPDADPVRDTDDRPSVVVND

Secondary structure (DSSP, 8-state):
-HHHHHHHHHHHTT--S--HHHHHHHHHHHHHHHHHHHHHHHHHHHHHHGGGSPTT-EEEE-S--SGGGSSSS-SHHHHHHHHHHTT---EEEEE--TTTTHIIIIIHHHHHHTT--EEEE-GGGHHHHHHTT--SEE----SEE-TT--EE-STTGGGG-

pLDDT: mean 96.25, std 3.97, range [72.94, 98.88]